Protein AF-A0A1H9SPL7-F1 (afdb_monomer)

Foldseek 3Di:
DDDDDPDDDDDDDDDDDPVRVVVLVVVCVPPDSVVSVCCQVVPPPDDPPPDPPPDPDDVVVVVVVVVVVVVVVCPVVVVVVVVVCVVVVNDPPDPVNVVVVVVVVD

Structure (mmCIF, N/CA/C/O backbone):
data_AF-A0A1H9SPL7-F1
#
_entry.id   AF-A0A1H9SPL7-F1
#
loop_
_atom_site.group_PDB
_atom_site.id
_atom_site.type_symbol
_atom_site.label_atom_id
_atom_site.label_alt_id
_atom_site.label_comp_id
_atom_site.label_asym_id
_atom_site.label_entity_id
_atom_site.label_seq_id
_atom_site.pdbx_PDB_ins_code
_atom_site.Cartn_x
_atom_site.Cartn_y
_atom_site.Cartn_z
_atom_site.occupancy
_atom_site.B_iso_or_equiv
_atom_site.auth_seq_id
_atom_site.auth_comp_id
_atom_site.auth_asym_id
_atom_site.auth_atom_id
_atom_site.pdbx_PDB_model_num
ATOM 1 N N . MET A 1 1 ? 4.133 37.769 -25.839 1.00 42.53 1 MET A N 1
ATOM 2 C CA . MET A 1 1 ? 3.901 36.553 -25.028 1.00 42.53 1 MET A CA 1
ATOM 3 C C . MET A 1 1 ? 5.148 35.695 -25.148 1.00 42.53 1 MET A C 1
ATOM 5 O O . MET A 1 1 ? 5.609 35.573 -26.275 1.00 42.53 1 MET A O 1
ATOM 9 N N . PRO A 1 2 ? 5.768 35.199 -24.065 1.00 49.50 2 PRO A N 1
ATOM 10 C CA . PRO A 1 2 ? 6.959 34.377 -24.216 1.00 49.50 2 PRO A CA 1
ATOM 11 C C . PRO A 1 2 ? 6.551 32.971 -24.668 1.00 49.50 2 PRO A C 1
ATOM 13 O O . PRO A 1 2 ? 5.697 32.333 -24.055 1.00 49.50 2 PRO A O 1
ATOM 16 N N . GLU A 1 3 ? 7.152 32.513 -25.760 1.00 55.00 3 GLU A N 1
ATOM 17 C CA . GLU A 1 3 ? 7.032 31.142 -26.246 1.00 55.00 3 GLU A CA 1
ATOM 18 C C . GLU A 1 3 ? 7.848 30.214 -25.337 1.00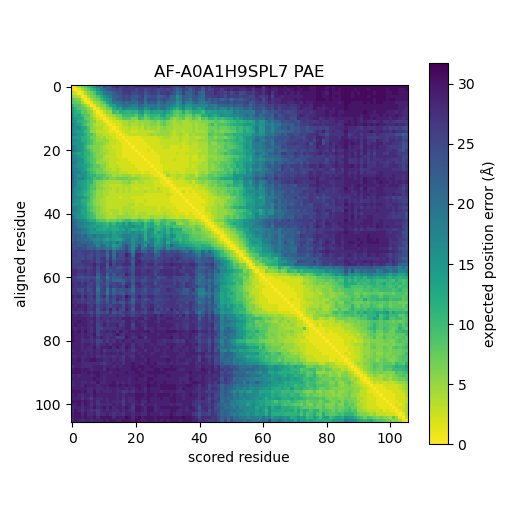 55.00 3 GLU A C 1
ATOM 20 O O . GLU A 1 3 ? 9.071 30.331 -25.238 1.00 55.00 3 GLU A O 1
ATOM 25 N N . HIS A 1 4 ? 7.183 29.287 -24.647 1.00 57.66 4 HIS A N 1
ATOM 26 C CA . HIS A 1 4 ? 7.862 28.226 -23.910 1.00 57.66 4 HIS A CA 1
ATOM 27 C C . HIS A 1 4 ? 8.313 27.142 -24.893 1.00 57.66 4 HIS A C 1
ATOM 29 O O . HIS A 1 4 ? 7.533 26.277 -25.285 1.00 57.66 4 HIS A O 1
ATOM 35 N N . THR A 1 5 ? 9.591 27.157 -25.268 1.00 58.78 5 THR A N 1
ATOM 36 C CA . THR A 1 5 ? 10.216 26.010 -25.935 1.00 58.78 5 THR A CA 1
ATOM 37 C C . THR A 1 5 ? 10.241 24.829 -24.955 1.00 58.78 5 THR A C 1
ATOM 39 O O . THR A 1 5 ? 10.679 24.995 -23.810 1.00 58.78 5 THR A O 1
ATOM 42 N N . PRO A 1 6 ? 9.754 23.635 -25.345 1.00 60.66 6 PRO A N 1
ATOM 43 C CA . PRO A 1 6 ? 9.712 22.491 -24.447 1.00 60.66 6 PRO A CA 1
ATOM 44 C C . PRO A 1 6 ? 11.136 22.111 -24.043 1.00 60.66 6 PRO A C 1
ATOM 46 O O . PRO A 1 6 ? 12.002 21.858 -24.881 1.00 60.66 6 PRO A O 1
ATOM 49 N N . LYS A 1 7 ? 11.384 22.098 -22.732 1.00 64.69 7 LYS A N 1
ATOM 50 C CA . LYS A 1 7 ? 12.679 21.752 -22.148 1.00 64.69 7 LYS A CA 1
ATOM 51 C C . LYS A 1 7 ? 13.016 20.311 -22.537 1.00 64.69 7 LYS A C 1
ATOM 53 O O . LYS A 1 7 ? 12.360 19.384 -22.065 1.00 64.69 7 LYS A O 1
ATOM 58 N N . GLN A 1 8 ? 14.005 20.128 -23.414 1.00 68.50 8 GLN A N 1
ATOM 59 C CA . GLN A 1 8 ? 14.470 18.797 -23.803 1.00 68.50 8 GLN A CA 1
ATOM 60 C C . GLN A 1 8 ? 14.910 18.037 -22.549 1.00 68.50 8 GLN A C 1
ATOM 62 O O . GLN A 1 8 ? 15.692 18.536 -21.737 1.00 68.50 8 GLN A O 1
ATOM 67 N N . ILE A 1 9 ? 14.352 16.845 -22.367 1.00 72.50 9 ILE A N 1
ATOM 68 C CA . ILE A 1 9 ? 14.661 15.985 -21.229 1.00 72.50 9 ILE A CA 1
ATOM 69 C C . ILE A 1 9 ? 16.042 15.381 -21.489 1.00 72.50 9 ILE A C 1
ATOM 71 O O . ILE A 1 9 ? 16.266 14.784 -22.542 1.00 72.50 9 ILE A O 1
ATOM 75 N N . SER A 1 10 ? 16.969 15.549 -20.545 1.00 73.75 10 SER A N 1
ATOM 76 C CA . SER A 1 10 ? 18.312 14.976 -20.649 1.00 73.75 10 SER A CA 1
ATOM 77 C C . SER A 1 10 ? 18.258 13.454 -20.839 1.00 73.75 10 SER A C 1
ATOM 79 O O . SER A 1 10 ? 17.389 12.798 -20.254 1.00 73.75 10 SER A O 1
ATOM 81 N N . PRO A 1 11 ? 19.187 12.868 -21.618 1.00 78.25 11 PRO A N 1
ATOM 82 C CA . PRO A 1 11 ? 19.234 11.426 -21.819 1.00 78.25 11 PRO A CA 1
ATOM 83 C C . PRO A 1 11 ? 19.413 10.681 -20.489 1.00 78.25 11 PRO A C 1
ATOM 85 O O . PRO A 1 11 ? 20.097 11.145 -19.575 1.00 78.25 11 PRO A O 1
ATOM 88 N N . PHE A 1 12 ? 18.784 9.510 -20.387 1.00 76.50 12 PHE A N 1
ATOM 89 C CA . PHE A 1 12 ? 18.894 8.641 -19.220 1.00 76.50 12 PHE A CA 1
ATOM 90 C C . PHE A 1 12 ? 20.257 7.939 -19.213 1.00 76.50 12 PHE A C 1
ATOM 92 O O . PHE A 1 12 ? 20.527 7.089 -20.061 1.00 76.50 12 PHE A O 1
ATOM 99 N N . SER A 1 13 ? 21.104 8.287 -18.245 1.00 82.69 13 SER A N 1
ATOM 100 C CA . SER A 1 13 ? 22.418 7.668 -18.055 1.00 82.69 13 SER A CA 1
ATOM 101 C C . SER A 1 13 ? 22.341 6.544 -17.023 1.00 82.69 13 SER A C 1
ATOM 103 O O . SER A 1 13 ? 21.996 6.782 -15.865 1.00 82.69 13 SER A O 1
ATOM 105 N N . LEU A 1 14 ? 22.713 5.329 -17.425 1.00 84.62 14 LEU A N 1
ATOM 106 C CA . LEU A 1 14 ? 22.809 4.150 -16.562 1.00 84.62 14 LEU A CA 1
ATOM 107 C C . LEU A 1 14 ? 24.283 3.763 -16.391 1.00 84.62 14 LEU A C 1
ATOM 109 O O . LEU A 1 14 ? 25.009 3.654 -17.377 1.00 84.62 14 LEU A O 1
ATOM 113 N N . ARG A 1 15 ? 24.735 3.554 -15.149 1.00 89.19 15 ARG A N 1
ATOM 114 C CA . ARG A 1 15 ? 26.069 2.996 -14.879 1.00 89.19 15 ARG A CA 1
ATOM 115 C C . ARG A 1 15 ? 25.995 1.479 -14.998 1.00 89.19 15 ARG A C 1
ATOM 117 O O . ARG A 1 15 ? 25.157 0.873 -14.343 1.00 89.19 15 ARG A O 1
ATOM 124 N N . LEU A 1 16 ? 26.873 0.910 -15.813 1.00 88.44 16 LEU A N 1
ATOM 125 C CA . LEU A 1 16 ? 26.996 -0.526 -16.027 1.00 88.44 16 LEU A CA 1
ATOM 126 C C . LEU A 1 16 ? 28.438 -0.937 -15.757 1.00 88.44 16 LEU A C 1
ATOM 128 O O . LEU A 1 16 ? 29.372 -0.239 -16.161 1.00 88.44 16 LEU A O 1
ATOM 132 N N . THR A 1 17 ? 28.616 -2.072 -15.100 1.00 94.38 17 THR A N 1
ATOM 133 C CA . THR A 1 17 ? 29.896 -2.778 -15.088 1.00 94.38 17 THR A CA 1
ATOM 134 C C . THR A 1 17 ? 30.202 -3.339 -16.487 1.00 94.38 17 THR A C 1
ATOM 136 O O . THR A 1 17 ? 29.293 -3.492 -17.312 1.00 94.38 17 THR A O 1
ATOM 139 N N . PRO A 1 18 ? 31.473 -3.658 -16.796 1.00 91.44 18 PRO A N 1
ATOM 140 C CA . PRO A 1 18 ? 31.832 -4.259 -18.082 1.00 91.44 18 PRO A CA 1
ATOM 141 C C . PRO A 1 18 ? 31.073 -5.564 -18.369 1.00 91.44 18 PRO A C 1
ATOM 143 O O . PRO A 1 18 ? 30.674 -5.808 -19.506 1.00 91.44 18 PRO A O 1
ATOM 146 N N . GLU A 1 19 ? 30.823 -6.370 -17.334 1.00 91.94 19 GLU A N 1
ATOM 147 C CA . GLU A 1 19 ? 30.096 -7.640 -17.435 1.00 91.94 19 GLU A CA 1
ATOM 148 C C . GLU A 1 19 ? 28.615 -7.431 -17.773 1.00 91.94 19 GLU A C 1
ATOM 150 O O . GLU A 1 19 ? 28.101 -8.047 -18.708 1.00 91.94 19 GLU A O 1
ATOM 155 N N . GLU A 1 20 ? 27.943 -6.508 -17.075 1.00 90.12 20 GLU A N 1
ATOM 156 C CA . GLU A 1 20 ? 26.543 -6.154 -17.344 1.00 90.12 20 GLU A CA 1
ATOM 157 C C . GLU A 1 20 ? 26.374 -5.588 -18.757 1.00 90.12 20 GLU A C 1
ATOM 159 O O . GLU A 1 20 ? 25.414 -5.916 -19.457 1.00 90.12 20 GLU A O 1
ATOM 164 N N . ARG A 1 21 ? 27.330 -4.770 -19.215 1.00 89.44 21 ARG A N 1
ATOM 165 C CA . ARG A 1 21 ? 27.320 -4.241 -20.581 1.00 89.44 21 ARG A CA 1
ATOM 166 C C . ARG A 1 21 ? 27.461 -5.355 -21.618 1.00 89.44 21 ARG A C 1
ATOM 168 O O . ARG A 1 21 ? 26.668 -5.401 -22.553 1.00 89.44 21 ARG A O 1
ATOM 175 N N . ALA A 1 22 ? 28.412 -6.270 -21.436 1.00 90.06 22 ALA A N 1
ATOM 176 C CA . ALA A 1 22 ? 28.612 -7.395 -22.348 1.00 90.06 22 ALA A CA 1
ATOM 177 C C . ALA A 1 22 ? 27.417 -8.363 -22.356 1.00 90.06 22 ALA A C 1
ATOM 179 O O . ALA A 1 22 ? 27.129 -9.008 -23.365 1.00 90.06 22 ALA A O 1
ATOM 180 N N . GLN A 1 23 ? 26.705 -8.500 -21.235 1.00 90.44 23 GLN A N 1
ATOM 181 C CA . GLN A 1 23 ? 25.447 -9.238 -21.196 1.00 90.44 23 GLN A CA 1
ATOM 182 C C . GLN A 1 23 ? 24.364 -8.537 -22.024 1.00 90.44 23 GLN A C 1
ATOM 184 O O . GLN A 1 23 ? 23.767 -9.177 -22.887 1.00 90.44 23 GLN A O 1
ATOM 189 N N . LEU A 1 24 ? 24.151 -7.234 -21.823 1.00 89.69 24 LEU A N 1
ATOM 190 C CA . LEU A 1 24 ? 23.157 -6.477 -22.588 1.00 89.69 24 LEU A CA 1
ATOM 191 C C . LEU A 1 24 ? 23.460 -6.463 -24.091 1.00 89.69 24 LEU A C 1
ATOM 193 O O . LEU A 1 24 ? 22.537 -6.587 -24.886 1.00 89.69 24 LEU A O 1
ATOM 197 N N . GLU A 1 25 ? 24.728 -6.353 -24.489 1.00 89.12 25 GLU A N 1
ATOM 198 C CA . GLU A 1 25 ? 25.136 -6.393 -25.902 1.00 89.12 25 GLU A CA 1
ATOM 199 C C . GLU A 1 25 ? 24.864 -7.763 -26.541 1.00 89.12 25 GLU A C 1
ATOM 201 O O . GLU A 1 25 ? 24.391 -7.828 -27.677 1.00 89.12 25 GLU A O 1
ATOM 206 N N . ARG A 1 26 ? 25.084 -8.860 -25.801 1.00 90.69 26 ARG A N 1
ATOM 207 C CA . ARG A 1 26 ? 24.730 -10.216 -26.253 1.00 90.69 26 ARG A CA 1
ATOM 208 C C . ARG A 1 26 ? 23.223 -10.395 -26.393 1.00 90.69 26 ARG A C 1
ATOM 210 O O . ARG A 1 26 ? 22.767 -10.923 -27.402 1.00 90.69 26 ARG A O 1
ATOM 217 N N . GLU A 1 27 ? 22.453 -9.957 -25.400 1.00 87.81 27 GLU A N 1
ATOM 218 C CA . GLU A 1 27 ? 20.994 -10.085 -25.429 1.00 87.81 27 GLU A CA 1
ATOM 219 C C . GLU A 1 27 ? 20.330 -9.169 -26.466 1.00 87.81 27 GLU A C 1
ATOM 221 O O . GLU A 1 27 ? 19.284 -9.522 -27.007 1.00 87.81 27 GLU A O 1
ATOM 226 N N . ALA A 1 28 ? 20.935 -8.016 -26.764 1.00 89.31 28 ALA A N 1
ATOM 227 C CA . ALA A 1 28 ? 20.456 -7.102 -27.794 1.00 89.31 28 ALA A CA 1
ATOM 228 C C . ALA A 1 28 ? 20.557 -7.700 -29.207 1.00 89.31 28 ALA A C 1
ATOM 230 O O . ALA A 1 28 ? 19.864 -7.227 -30.103 1.00 89.31 28 ALA A O 1
ATOM 231 N N . ALA A 1 29 ? 21.396 -8.724 -29.417 1.00 88.00 29 ALA A N 1
ATOM 232 C CA . ALA A 1 29 ? 21.484 -9.499 -30.658 1.00 88.00 29 ALA A CA 1
ATOM 233 C C . ALA A 1 29 ? 21.566 -8.639 -31.944 1.00 88.00 29 ALA A C 1
ATOM 235 O O . ALA A 1 29 ? 20.978 -8.976 -32.969 1.00 88.00 29 ALA A O 1
ATOM 236 N N . GLY A 1 30 ? 22.296 -7.518 -31.886 1.00 85.19 30 GLY A N 1
ATOM 237 C CA . GLY A 1 30 ? 22.472 -6.582 -33.007 1.00 85.19 30 GLY A CA 1
ATOM 238 C C . GLY A 1 30 ? 21.595 -5.324 -32.962 1.00 85.19 30 GLY A C 1
ATOM 239 O O . GLY A 1 30 ? 21.801 -4.423 -33.773 1.00 85.19 30 GLY A O 1
ATOM 240 N N . LEU A 1 31 ? 20.666 -5.210 -32.007 1.00 87.56 31 LEU A N 1
ATOM 241 C CA . LEU A 1 31 ? 19.922 -3.973 -31.752 1.00 87.56 31 LEU A CA 1
ATOM 242 C C . LEU A 1 31 ? 20.797 -2.925 -31.040 1.00 87.56 31 LEU A C 1
ATOM 244 O O . LEU A 1 31 ? 21.633 -3.276 -30.200 1.00 87.56 31 LEU A O 1
ATOM 248 N N . PRO A 1 32 ? 20.572 -1.620 -31.285 1.00 88.50 32 PRO A N 1
ATOM 249 C CA . PRO A 1 32 ? 21.157 -0.567 -30.466 1.00 88.50 32 PRO A CA 1
ATOM 250 C C . PRO A 1 32 ? 20.761 -0.744 -28.995 1.00 88.50 32 PRO A C 1
ATOM 252 O O . PRO A 1 32 ? 19.581 -0.881 -28.672 1.00 88.50 32 PRO A O 1
ATOM 255 N N . LEU A 1 33 ? 21.731 -0.665 -28.078 1.00 86.25 33 LEU A N 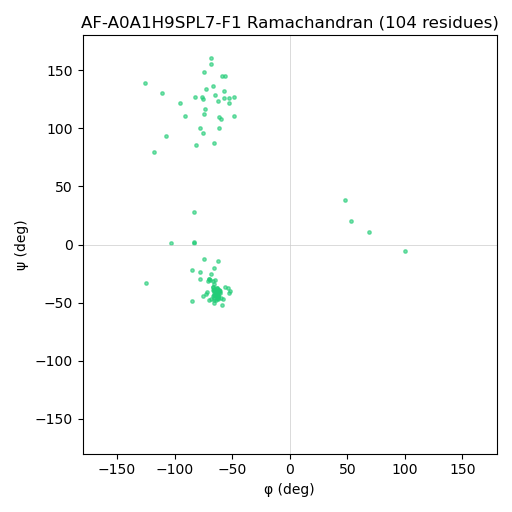1
ATOM 256 C CA . LEU A 1 33 ? 21.494 -0.872 -26.641 1.00 86.25 33 LEU A CA 1
ATOM 257 C C . LEU A 1 33 ? 20.355 -0.009 -26.079 1.00 86.25 33 LEU A C 1
ATOM 259 O O . LEU A 1 33 ? 19.558 -0.483 -25.275 1.00 86.25 33 LEU A O 1
ATOM 263 N N . GLY A 1 34 ? 20.249 1.251 -26.511 1.00 83.62 34 GLY A N 1
ATOM 264 C CA . GLY A 1 34 ? 19.179 2.146 -26.065 1.00 83.62 34 GLY A CA 1
ATOM 265 C C . GLY A 1 34 ? 17.785 1.700 -26.514 1.00 83.62 34 GLY A C 1
ATOM 266 O O . GLY A 1 34 ? 16.817 1.876 -25.776 1.00 83.62 34 GLY A O 1
ATOM 267 N N . GLU A 1 35 ? 17.682 1.095 -27.697 1.00 85.50 35 GLU A N 1
ATOM 268 C CA . GLU A 1 35 ? 16.434 0.554 -28.233 1.00 85.50 35 GLU A CA 1
ATOM 269 C C . GLU A 1 35 ? 16.061 -0.751 -27.532 1.00 85.50 35 GLU A C 1
ATOM 271 O O . GLU A 1 35 ? 14.934 -0.883 -27.058 1.00 85.50 35 GLU A O 1
ATOM 276 N N . TYR A 1 36 ? 17.034 -1.644 -27.338 1.00 88.00 36 TYR A N 1
ATOM 277 C CA . TYR A 1 36 ? 16.853 -2.876 -26.573 1.00 88.00 36 TYR A CA 1
ATOM 278 C C . TYR A 1 36 ? 16.396 -2.600 -25.130 1.00 88.00 36 TYR A C 1
ATOM 280 O O . TYR A 1 36 ? 15.410 -3.169 -24.655 1.00 88.00 36 TYR A O 1
ATOM 288 N N . VAL A 1 37 ? 17.053 -1.660 -24.437 1.00 87.19 37 VAL A N 1
ATOM 289 C CA . VAL A 1 37 ? 16.669 -1.247 -23.077 1.00 87.19 37 VAL A CA 1
ATOM 290 C C . VAL A 1 37 ? 15.284 -0.606 -23.074 1.00 87.19 37 VAL A C 1
ATOM 292 O O . VAL A 1 37 ? 14.485 -0.900 -22.187 1.00 87.19 37 VAL A O 1
ATOM 295 N N . ARG A 1 38 ? 14.953 0.237 -24.061 1.00 85.25 38 ARG A N 1
ATOM 296 C CA . ARG A 1 38 ? 13.613 0.831 -24.170 1.00 85.25 38 ARG A CA 1
ATOM 297 C C . ARG A 1 38 ? 12.548 -0.246 -24.363 1.00 85.25 38 ARG A C 1
ATOM 299 O O . ARG A 1 38 ? 11.547 -0.203 -23.657 1.00 85.25 38 ARG A O 1
ATOM 306 N N . GLN A 1 39 ? 12.769 -1.209 -25.254 1.00 85.56 39 GLN A N 1
ATOM 307 C CA . GLN A 1 39 ? 11.842 -2.312 -25.483 1.00 85.56 39 GLN A CA 1
ATOM 308 C C . GLN A 1 39 ? 11.635 -3.105 -24.192 1.00 85.56 39 GLN A C 1
ATOM 310 O O . GLN A 1 39 ? 10.508 -3.224 -23.734 1.00 85.56 39 GLN A O 1
ATOM 315 N N . ARG A 1 40 ? 12.711 -3.541 -23.526 1.00 84.56 40 ARG A N 1
ATOM 316 C CA . ARG A 1 40 ? 12.625 -4.285 -22.256 1.00 84.56 40 ARG A CA 1
ATOM 317 C C . ARG A 1 40 ? 11.949 -3.501 -21.136 1.00 84.56 40 ARG A C 1
ATOM 319 O O . ARG A 1 40 ? 11.197 -4.073 -20.350 1.00 84.56 40 ARG A O 1
ATOM 326 N N . VAL A 1 41 ? 12.231 -2.203 -21.035 1.00 83.88 41 VAL A N 1
ATOM 327 C CA . VAL A 1 41 ? 11.649 -1.359 -19.992 1.00 83.88 41 VAL A CA 1
ATOM 328 C C . VAL A 1 41 ? 10.186 -1.092 -20.284 1.00 83.88 41 VAL A C 1
ATOM 330 O O . VAL A 1 41 ? 9.420 -1.157 -19.340 1.00 83.88 41 VAL A O 1
ATOM 333 N N . PHE A 1 42 ? 9.778 -0.798 -21.518 1.00 82.75 42 PHE A N 1
ATOM 334 C CA . PHE A 1 42 ? 8.421 -0.339 -21.839 1.00 82.75 42 PHE A CA 1
ATOM 335 C C . PHE A 1 42 ? 7.502 -1.394 -22.460 1.00 82.75 42 PHE A C 1
ATOM 337 O O . PHE A 1 42 ? 6.348 -1.059 -22.708 1.00 82.75 42 PHE A O 1
ATOM 344 N N . ASP A 1 43 ? 7.958 -2.636 -22.644 1.00 80.94 43 ASP A N 1
ATOM 345 C CA . ASP A 1 43 ? 7.130 -3.742 -23.137 1.00 80.94 43 ASP A CA 1
ATOM 346 C C . ASP A 1 43 ? 5.801 -3.813 -22.368 1.00 80.94 43 ASP A C 1
ATOM 348 O O . ASP A 1 43 ? 5.773 -3.829 -21.131 1.00 80.94 43 ASP A O 1
ATOM 352 N N . GLU A 1 44 ? 4.688 -3.818 -23.094 1.00 68.06 44 GLU A N 1
ATOM 353 C CA . GLU A 1 44 ? 3.346 -3.895 -22.516 1.00 68.06 44 GLU A CA 1
ATOM 354 C C . GLU A 1 44 ? 3.094 -5.263 -21.873 1.00 68.06 44 GLU A C 1
ATOM 356 O O . GLU A 1 44 ? 2.340 -5.360 -20.902 1.00 68.06 44 GLU A O 1
ATOM 361 N N . ASN A 1 45 ? 3.809 -6.294 -22.336 1.00 70.38 45 ASN A N 1
ATOM 362 C CA . ASN A 1 45 ? 3.749 -7.651 -21.803 1.00 70.38 45 ASN A CA 1
ATOM 363 C C . ASN A 1 45 ? 4.641 -7.861 -20.569 1.00 70.38 45 ASN A C 1
ATOM 365 O O . ASN A 1 45 ? 4.695 -8.967 -20.026 1.00 70.38 45 ASN A O 1
ATOM 369 N N . ARG A 1 46 ? 5.351 -6.827 -20.090 1.00 70.44 46 ARG A N 1
ATOM 370 C CA . ARG A 1 46 ? 6.193 -6.956 -18.894 1.00 70.44 46 ARG A CA 1
ATOM 371 C C . ARG A 1 46 ? 5.337 -7.206 -17.657 1.00 70.44 46 ARG A C 1
ATOM 373 O O . ARG A 1 46 ? 4.359 -6.501 -17.388 1.00 70.44 46 ARG A O 1
ATOM 380 N N . THR A 1 47 ? 5.774 -8.141 -16.820 1.00 66.56 47 THR A N 1
ATOM 381 C CA . THR A 1 47 ? 5.205 -8.322 -15.485 1.00 66.56 47 THR A CA 1
ATOM 382 C C . THR A 1 47 ? 5.381 -7.020 -14.709 1.00 66.56 47 THR A C 1
ATOM 384 O O . THR A 1 47 ? 6.498 -6.648 -14.340 1.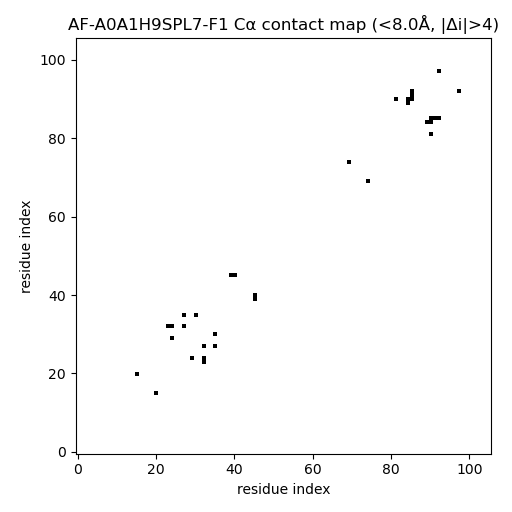00 66.56 47 THR A O 1
ATOM 387 N N . LYS A 1 48 ? 4.282 -6.286 -14.486 1.00 67.75 48 LYS A N 1
ATOM 388 C CA . LYS A 1 48 ? 4.310 -5.038 -13.715 1.00 67.75 48 LYS A CA 1
ATOM 389 C C . LYS A 1 48 ? 4.977 -5.328 -12.378 1.00 67.75 48 LYS A C 1
ATOM 391 O O . LYS A 1 48 ? 4.556 -6.235 -11.657 1.00 67.75 48 LYS A O 1
ATOM 396 N N . ARG A 1 49 ? 6.022 -4.562 -12.039 1.00 69.06 49 ARG A N 1
ATOM 397 C CA . ARG A 1 49 ? 6.661 -4.673 -10.726 1.00 69.06 49 ARG A CA 1
ATOM 398 C C . ARG A 1 49 ? 5.561 -4.545 -9.683 1.00 69.06 49 ARG A C 1
ATOM 400 O O . ARG A 1 49 ? 4.862 -3.534 -9.656 1.00 69.06 49 ARG A O 1
ATOM 407 N N . ARG A 1 50 ? 5.425 -5.562 -8.833 1.00 58.41 50 ARG A N 1
ATOM 408 C CA . ARG A 1 50 ? 4.510 -5.535 -7.696 1.00 58.41 50 ARG A CA 1
ATOM 409 C C . ARG A 1 50 ? 5.015 -4.469 -6.729 1.00 58.41 50 ARG A 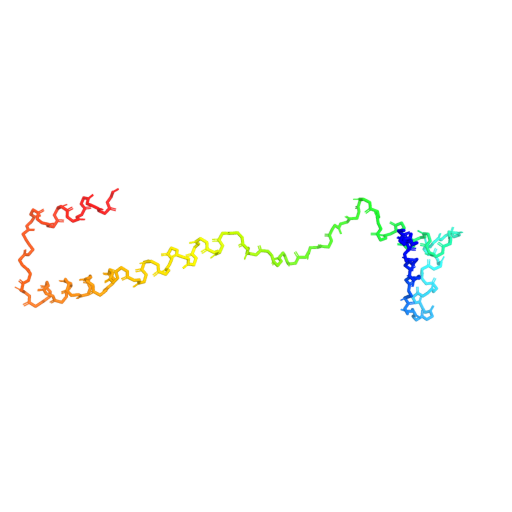C 1
ATOM 411 O O . ARG A 1 50 ? 5.850 -4.721 -5.865 1.00 58.41 50 ARG A O 1
ATOM 418 N N 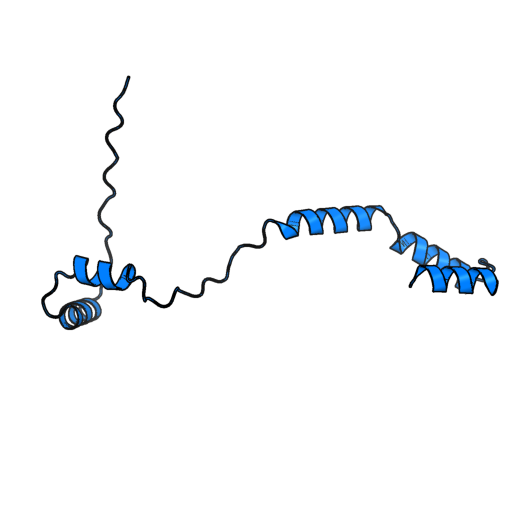. THR A 1 51 ? 4.588 -3.234 -6.940 1.00 63.69 51 THR A N 1
ATOM 419 C CA . THR A 1 51 ? 4.826 -2.150 -6.004 1.00 63.69 51 THR A CA 1
ATOM 420 C C . THR A 1 51 ? 3.921 -2.399 -4.810 1.00 63.69 51 THR A C 1
ATOM 422 O O . THR A 1 51 ? 2.745 -2.738 -4.947 1.00 63.69 51 THR A O 1
ATOM 425 N N . ARG A 1 52 ? 4.470 -2.273 -3.599 1.00 56.84 52 ARG A N 1
ATOM 426 C CA . ARG A 1 52 ? 3.638 -2.138 -2.406 1.00 56.84 52 ARG A CA 1
ATOM 427 C C . ARG A 1 52 ? 2.846 -0.853 -2.620 1.00 56.84 52 ARG A C 1
ATOM 429 O O . ARG A 1 52 ? 3.427 0.223 -2.506 1.00 56.84 52 ARG A O 1
ATOM 436 N N . ASN A 1 53 ? 1.584 -0.970 -3.037 1.00 53.00 53 ASN A N 1
ATOM 437 C CA . ASN A 1 53 ? 0.698 0.171 -3.232 1.00 53.00 53 ASN A CA 1
ATOM 438 C C . ASN A 1 53 ? 0.792 1.050 -1.980 1.00 53.00 53 A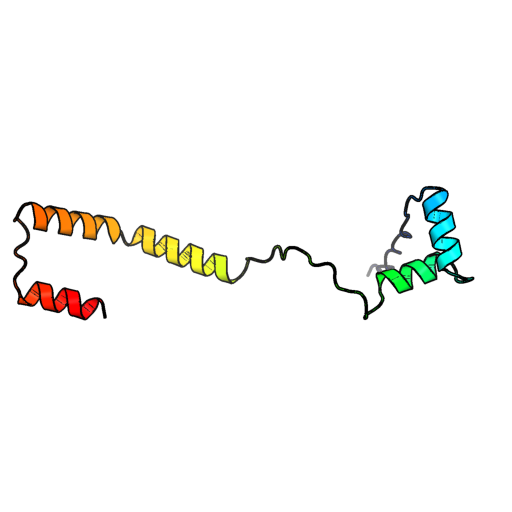SN A C 1
ATOM 440 O O . ASN A 1 53 ? 0.365 0.649 -0.901 1.00 53.00 53 ASN A O 1
ATOM 444 N N . LYS A 1 54 ? 1.391 2.237 -2.112 1.00 53.12 54 LYS A N 1
ATOM 445 C CA . LYS A 1 54 ? 1.423 3.263 -1.059 1.00 53.12 54 LYS A CA 1
ATOM 446 C C . LYS A 1 54 ? 0.132 4.089 -1.065 1.00 53.12 54 LYS A C 1
ATOM 448 O O . LYS A 1 54 ? 0.149 5.255 -0.695 1.00 53.12 54 LYS A O 1
ATOM 453 N N . HIS A 1 55 ? -0.980 3.511 -1.511 1.00 54.38 55 HIS A N 1
ATOM 454 C CA . HIS A 1 55 ? -2.265 4.196 -1.533 1.00 54.38 55 HIS A CA 1
ATOM 455 C C . HIS A 1 55 ? -3.194 3.638 -0.454 1.00 54.38 55 HIS A C 1
ATOM 457 O O . HIS A 1 55 ? -3.936 2.697 -0.720 1.00 54.38 55 HIS A O 1
ATOM 463 N N . PRO A 1 56 ? -3.211 4.253 0.737 1.00 64.75 56 PRO A N 1
ATOM 464 C CA . PRO A 1 56 ? -4.357 4.229 1.625 1.00 64.75 56 PRO A CA 1
ATOM 465 C C . PRO A 1 56 ? -4.838 5.671 1.790 1.00 64.75 56 PRO A C 1
ATOM 467 O O . PRO A 1 56 ? -4.428 6.334 2.734 1.00 64.75 56 PRO A O 1
ATOM 470 N N . VAL A 1 57 ? -5.588 6.239 0.839 1.00 60.12 57 VAL A N 1
ATOM 471 C CA . VAL A 1 57 ? -5.799 7.705 0.906 1.00 60.12 57 VAL A CA 1
ATOM 472 C C . VAL A 1 57 ? -7.252 8.147 0.909 1.00 60.12 57 VAL A C 1
ATOM 474 O O . VAL A 1 57 ? -7.555 9.105 1.611 1.00 60.12 57 VAL A O 1
ATOM 477 N N . ARG A 1 58 ? -8.182 7.455 0.242 1.00 58.44 58 ARG A N 1
ATOM 478 C CA . ARG A 1 58 ? -9.582 7.915 0.261 1.00 58.44 58 ARG A CA 1
ATOM 479 C C . ARG A 1 58 ? -10.350 7.425 1.488 1.00 58.44 58 ARG A C 1
ATOM 481 O O . ARG A 1 58 ? -10.906 8.236 2.222 1.00 58.44 58 ARG A O 1
ATOM 488 N N . ASP A 1 59 ? -10.260 6.136 1.792 1.00 63.69 59 ASP A N 1
ATOM 489 C CA . ASP A 1 59 ? -11.070 5.555 2.872 1.00 63.69 59 ASP A CA 1
ATOM 490 C C . ASP A 1 59 ? -10.521 5.870 4.270 1.00 63.69 59 ASP A C 1
ATOM 492 O O . ASP A 1 59 ? -11.265 5.921 5.243 1.00 63.69 59 ASP A O 1
ATOM 496 N N . HIS A 1 60 ? -9.222 6.164 4.388 1.00 72.19 60 HIS A N 1
ATOM 497 C CA . HIS A 1 60 ? -8.600 6.438 5.687 1.00 72.19 60 HIS A CA 1
ATOM 498 C C . HIS A 1 60 ? -9.040 7.766 6.309 1.00 72.19 60 HIS A C 1
ATOM 500 O O . HIS A 1 60 ? -9.088 7.863 7.533 1.00 72.19 60 HIS A O 1
ATOM 506 N N . GLN A 1 61 ? -9.382 8.778 5.508 1.00 77.94 61 GLN A N 1
ATOM 507 C CA . GLN A 1 61 ? -9.851 10.063 6.038 1.00 77.94 61 GLN A CA 1
ATOM 508 C C . GLN A 1 61 ? -11.239 9.930 6.664 1.00 77.94 61 GLN A C 1
ATOM 510 O O . GLN A 1 61 ? -11.434 10.334 7.808 1.00 77.94 61 GLN A O 1
ATOM 515 N N . ILE A 1 62 ? -12.169 9.289 5.949 1.00 82.56 62 ILE A N 1
ATOM 516 C CA . ILE A 1 62 ? -13.532 9.043 6.436 1.00 82.56 62 ILE A CA 1
ATOM 517 C C . ILE A 1 62 ? -13.494 8.145 7.677 1.00 82.56 62 ILE A C 1
ATOM 519 O O . ILE A 1 62 ? -14.137 8.455 8.677 1.00 82.56 62 ILE A O 1
ATOM 523 N N . LEU A 1 63 ? -12.679 7.083 7.662 1.00 84.50 63 LEU A N 1
ATOM 524 C CA . LEU A 1 63 ? -12.497 6.213 8.827 1.00 84.50 63 LEU A CA 1
ATOM 525 C C . LEU A 1 63 ? -11.888 6.958 10.021 1.00 84.50 63 LEU A C 1
ATOM 527 O O . LEU A 1 63 ? -12.344 6.779 11.146 1.00 84.50 63 LEU A O 1
ATOM 531 N N . SER A 1 64 ? -10.902 7.831 9.797 1.00 85.00 64 SER A N 1
ATOM 532 C CA . SER A 1 64 ? -10.295 8.626 10.875 1.00 85.00 64 SER A CA 1
ATOM 533 C C . SER A 1 64 ? -11.286 9.623 11.474 1.00 85.00 64 SER A C 1
ATOM 535 O O . SER A 1 64 ? -11.318 9.806 12.689 1.00 85.00 64 SER A O 1
ATOM 537 N N . GLN A 1 65 ? -12.124 10.240 10.639 1.00 86.25 65 GLN A N 1
ATOM 538 C CA . GLN A 1 65 ? -13.168 11.152 11.093 1.00 86.25 65 GLN A CA 1
ATOM 539 C C . GLN A 1 65 ? -14.246 10.409 11.891 1.00 86.25 65 GLN A C 1
ATOM 541 O O . GLN A 1 65 ? -14.604 10.855 12.979 1.00 86.25 65 GLN A O 1
ATOM 546 N N . LEU A 1 66 ? -14.695 9.244 11.412 1.00 88.25 66 LEU A N 1
ATOM 547 C CA . LEU A 1 66 ? -15.642 8.386 12.126 1.00 88.25 66 LEU A CA 1
ATOM 548 C C . LEU A 1 66 ? -15.090 7.943 13.489 1.00 88.25 66 LEU A C 1
ATOM 550 O O . LEU A 1 66 ? -15.783 8.051 14.498 1.00 88.25 66 LEU A O 1
ATOM 554 N N . LEU A 1 67 ? -13.833 7.493 13.542 1.00 87.69 67 LEU A N 1
ATOM 555 C CA . LEU A 1 67 ? -13.169 7.115 14.793 1.00 87.69 67 LEU A CA 1
ATOM 556 C C . LEU A 1 67 ? -13.011 8.310 15.743 1.00 87.69 67 LEU A C 1
ATOM 558 O O . LEU A 1 67 ? -13.181 8.160 16.952 1.00 87.69 67 LEU A O 1
ATOM 562 N N . GLY A 1 68 ? -12.736 9.501 15.207 1.00 87.62 68 GLY A N 1
ATOM 563 C CA . GLY A 1 68 ? -12.693 10.741 15.977 1.00 87.62 68 GLY A CA 1
ATOM 564 C C . GLY A 1 68 ? -14.045 11.089 16.605 1.00 87.62 68 GLY A C 1
ATOM 565 O O . GLY A 1 68 ? -14.107 11.378 17.799 1.00 87.62 68 GLY A O 1
ATOM 566 N N . GLU A 1 69 ? -15.133 11.015 15.837 1.00 87.81 69 GLU A N 1
ATOM 567 C CA . GLU A 1 69 ? -16.491 11.258 16.344 1.00 87.81 69 GLU A CA 1
ATOM 568 C C . GLU A 1 69 ? -16.932 10.190 17.359 1.00 87.81 69 GLU A C 1
ATOM 570 O O . GLU A 1 69 ? -17.486 10.521 18.410 1.00 87.81 69 GLU A O 1
ATOM 575 N N . LEU A 1 70 ? -16.586 8.917 17.135 1.00 84.06 70 LEU A N 1
ATOM 576 C CA . LEU A 1 70 ? -16.807 7.850 18.116 1.00 84.06 70 LEU A CA 1
ATOM 577 C C . LEU A 1 70 ? -16.016 8.088 19.411 1.00 84.06 70 LEU A C 1
ATOM 579 O O . LEU A 1 70 ? -16.564 7.913 20.498 1.00 84.06 70 LEU A O 1
ATOM 583 N N . GLY A 1 71 ? -14.770 8.559 19.330 1.00 82.38 71 GLY A N 1
ATOM 584 C CA . GLY A 1 71 ? -13.992 8.956 20.507 1.00 82.38 71 GLY A CA 1
ATOM 585 C C . GLY A 1 71 ? -14.629 10.118 21.280 1.00 82.38 71 GLY A C 1
ATOM 586 O O . GLY A 1 71 ? -14.689 10.089 22.512 1.00 82.38 71 GLY A O 1
ATOM 587 N N . LYS A 1 72 ? -15.177 11.115 20.572 1.00 83.75 72 LYS A N 1
ATOM 588 C CA . LYS A 1 72 ? -15.887 12.261 21.173 1.00 83.75 72 LYS A CA 1
ATOM 589 C C . LYS A 1 72 ? -17.221 11.880 21.813 1.00 83.75 72 LYS A C 1
ATOM 591 O O . LYS A 1 72 ? -17.603 12.503 22.800 1.00 83.75 72 LYS A O 1
ATOM 596 N N . SER A 1 73 ? -17.905 10.855 21.300 1.00 82.25 73 SER A N 1
ATOM 597 C CA . SER A 1 73 ? -19.212 10.402 21.803 1.00 82.25 73 SER A CA 1
ATOM 598 C C . SER A 1 73 ? -19.188 9.909 23.259 1.00 82.25 73 SER A C 1
ATOM 600 O O . SER A 1 73 ? -20.241 9.744 23.872 1.00 82.25 73 SER A O 1
ATOM 602 N N . ARG A 1 74 ? -17.993 9.666 23.830 1.00 78.50 74 ARG A N 1
ATOM 603 C CA . ARG A 1 74 ? -17.787 9.164 25.202 1.00 78.50 74 ARG A CA 1
ATOM 604 C C . ARG A 1 74 ? -18.566 7.877 25.512 1.00 78.50 74 ARG A C 1
ATOM 606 O O . ARG A 1 74 ? -18.711 7.535 26.685 1.00 78.50 74 ARG A O 1
ATOM 613 N N . LEU A 1 75 ? -18.999 7.121 24.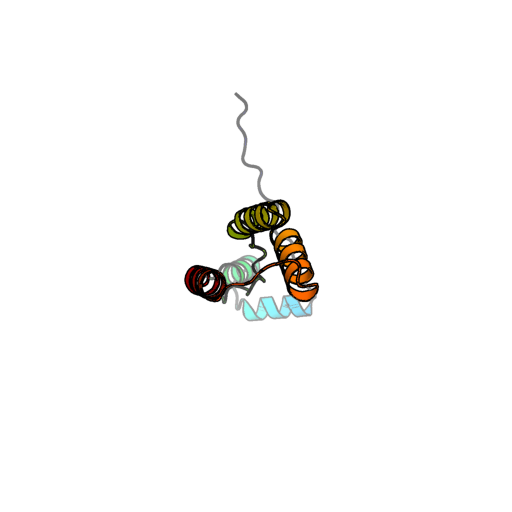496 1.00 81.12 75 LEU A N 1
ATOM 614 C CA . LEU A 1 75 ? -19.782 5.890 24.660 1.00 81.12 75 LEU A CA 1
ATOM 615 C C . LEU A 1 75 ? -19.109 4.897 25.613 1.00 81.12 75 LEU A C 1
ATOM 617 O O . LEU A 1 75 ? -19.768 4.352 26.491 1.00 81.12 75 LEU A O 1
ATOM 621 N N . SER A 1 76 ? -17.786 4.735 25.519 1.00 77.19 76 SER A N 1
ATOM 622 C CA . SER A 1 76 ? -17.030 3.866 26.429 1.00 77.19 76 SER A CA 1
ATOM 623 C C . SER A 1 76 ? -17.081 4.332 27.888 1.00 77.19 76 SER A C 1
ATOM 625 O O . SER A 1 76 ? -17.153 3.500 28.789 1.00 77.19 76 SER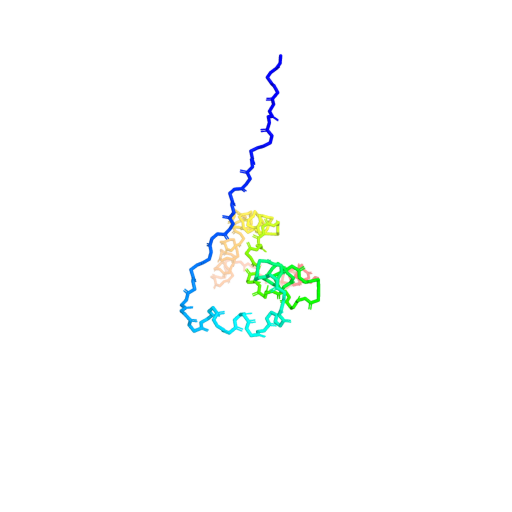 A O 1
ATOM 627 N N . ASN A 1 77 ? -17.042 5.643 28.140 1.00 79.69 77 ASN A N 1
ATOM 628 C CA . ASN A 1 77 ? -17.130 6.179 29.499 1.00 79.69 77 ASN A CA 1
ATOM 629 C C . ASN A 1 77 ? -18.544 6.018 30.058 1.00 79.69 77 ASN A C 1
ATOM 631 O O . ASN A 1 77 ? -18.689 5.614 31.208 1.00 79.69 77 ASN A O 1
ATOM 635 N N . ASN A 1 78 ? -19.570 6.264 29.242 1.00 79.81 78 ASN A N 1
ATOM 636 C CA . ASN A 1 78 ? -20.965 6.076 29.637 1.00 79.81 78 ASN A CA 1
ATOM 637 C C . ASN A 1 78 ? -21.271 4.593 29.912 1.00 79.81 78 ASN A C 1
ATOM 639 O O . ASN A 1 78 ? -21.858 4.273 30.941 1.00 79.81 78 ASN A O 1
ATOM 643 N N . LEU A 1 79 ? -20.789 3.675 29.065 1.00 81.25 79 LEU A N 1
ATOM 644 C CA . LEU A 1 79 ? -20.891 2.228 29.295 1.00 81.25 79 LEU A CA 1
ATOM 645 C C . LEU A 1 79 ? -20.188 1.801 30.587 1.00 81.25 79 LEU A C 1
ATOM 647 O O . LEU A 1 79 ? -20.736 1.012 31.351 1.00 81.25 79 LEU A O 1
ATOM 651 N N . ASN A 1 80 ? -19.007 2.352 30.874 1.00 83.06 80 ASN A N 1
ATOM 652 C CA . ASN A 1 80 ? -18.288 2.057 32.113 1.00 83.06 80 ASN A CA 1
ATOM 653 C C . ASN A 1 80 ? -19.027 2.591 33.355 1.00 83.06 80 ASN A C 1
ATOM 655 O O . ASN A 1 80 ? -19.035 1.942 34.398 1.00 83.06 80 ASN A O 1
ATOM 659 N N . GLN A 1 81 ? -19.675 3.756 33.254 1.00 81.81 81 GLN A N 1
ATOM 660 C CA . GLN A 1 81 ? -20.518 4.289 34.329 1.00 81.81 81 GLN A CA 1
ATOM 661 C C . GLN A 1 81 ? -21.749 3.408 34.567 1.00 81.81 81 GLN A C 1
ATOM 663 O O . GLN A 1 81 ? -22.038 3.083 35.717 1.00 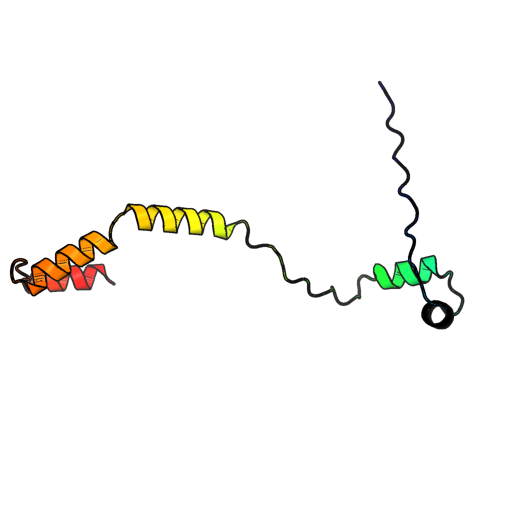81.81 81 GLN A O 1
ATOM 668 N N . LEU A 1 82 ? -22.416 2.954 33.501 1.00 81.94 82 LEU A N 1
ATOM 669 C CA . LEU A 1 82 ? -23.541 2.020 33.593 1.00 81.94 82 LEU A CA 1
ATOM 670 C C . LEU A 1 82 ? -23.122 0.678 34.205 1.00 81.94 82 LEU A C 1
ATOM 672 O O . LEU A 1 82 ? -23.797 0.182 35.102 1.00 81.94 82 LEU A O 1
ATOM 676 N N . ALA A 1 83 ? -21.983 0.120 33.785 1.00 81.56 83 ALA A N 1
ATOM 677 C CA . ALA A 1 83 ? -21.453 -1.125 34.338 1.00 81.56 83 ALA A CA 1
ATOM 678 C C . ALA A 1 83 ? -21.117 -0.994 35.831 1.00 81.56 83 ALA A C 1
ATOM 680 O O . ALA A 1 83 ? -21.460 -1.868 36.625 1.00 81.56 83 ALA A O 1
ATOM 681 N N . LYS A 1 84 ? -20.492 0.118 36.238 1.00 83.38 84 LYS A N 1
ATOM 682 C CA . LYS A 1 84 ? -20.218 0.397 37.655 1.00 83.38 84 LYS A CA 1
ATOM 683 C C . LYS A 1 84 ? -21.501 0.541 38.466 1.00 83.38 84 LYS A C 1
ATOM 685 O O . LYS A 1 84 ? -21.591 -0.073 39.522 1.00 83.38 84 LYS A O 1
ATOM 690 N N . ALA A 1 85 ? -22.480 1.295 37.966 1.00 80.88 85 ALA A N 1
ATOM 691 C CA . ALA A 1 85 ? -23.766 1.483 38.634 1.00 80.88 85 ALA A CA 1
ATOM 692 C C . ALA A 1 85 ? -24.553 0.167 38.759 1.00 80.88 85 ALA A C 1
ATOM 694 O O . ALA A 1 85 ? -25.180 -0.078 39.786 1.00 80.88 85 ALA A O 1
ATOM 695 N N . ALA A 1 86 ? -24.488 -0.703 37.747 1.00 79.62 86 ALA A N 1
ATOM 696 C CA . ALA A 1 86 ? -25.068 -2.043 37.796 1.00 79.62 86 ALA A CA 1
ATOM 697 C C . ALA A 1 86 ? -24.371 -2.933 38.832 1.00 79.62 86 ALA A C 1
ATOM 699 O O . ALA A 1 86 ? -25.036 -3.532 39.673 1.00 79.62 86 ALA A O 1
ATOM 700 N N . ASN A 1 87 ? -23.037 -2.968 38.828 1.00 79.88 87 ASN A N 1
ATOM 701 C CA . ASN A 1 87 ? -22.260 -3.776 39.771 1.00 79.88 87 ASN A CA 1
ATOM 702 C C . ASN A 1 87 ? -22.396 -3.296 41.223 1.00 79.88 87 ASN A C 1
ATOM 704 O O . ASN A 1 87 ? -22.330 -4.107 42.141 1.00 79.88 87 ASN A O 1
ATOM 708 N N . SER A 1 88 ? -22.592 -1.994 41.446 1.00 82.50 88 SER A N 1
ATOM 709 C CA . SER A 1 88 ? -22.815 -1.431 42.780 1.00 82.50 88 SER A CA 1
ATOM 710 C C . SER A 1 88 ? -24.273 -1.524 43.244 1.00 82.50 88 SER A C 1
ATOM 712 O O . SER A 1 88 ? -24.599 -0.986 44.299 1.00 82.50 88 SER A O 1
ATOM 714 N N . GLY A 1 89 ? -25.161 -2.133 42.448 1.00 77.88 89 GLY A N 1
ATOM 715 C CA . GLY A 1 89 ? -26.592 -2.241 42.748 1.00 77.88 89 GLY A CA 1
ATOM 716 C C . GLY A 1 89 ? -27.359 -0.914 42.690 1.00 77.88 89 GLY A C 1
ATOM 717 O O . GLY A 1 89 ? -28.507 -0.861 43.120 1.00 77.88 89 GLY A O 1
ATOM 718 N N . LEU A 1 90 ? -26.748 0.158 42.166 1.00 77.38 90 LEU A N 1
ATOM 719 C CA . LEU A 1 90 ? -27.389 1.470 41.999 1.00 77.38 90 LEU A CA 1
ATOM 720 C C . LEU A 1 90 ? -28.315 1.506 40.779 1.00 77.38 90 LEU A C 1
ATOM 722 O O . LEU A 1 90 ? -29.273 2.274 40.742 1.00 77.38 90 LEU A O 1
ATOM 726 N N . LEU A 1 91 ? -27.997 0.710 39.757 1.00 78.50 91 LEU A N 1
ATOM 727 C CA . LEU A 1 91 ? -28.794 0.593 38.546 1.00 78.50 91 LEU A CA 1
ATOM 728 C C . LEU A 1 91 ? -29.803 -0.547 38.722 1.00 78.50 91 LEU A C 1
ATOM 730 O O . LEU A 1 91 ? -29.427 -1.720 38.736 1.00 78.50 91 LEU A O 1
ATOM 734 N N . ILE A 1 92 ? -31.090 -0.209 38.816 1.00 74.19 92 ILE A N 1
ATOM 735 C CA . ILE A 1 92 ? -32.166 -1.204 38.813 1.00 74.19 92 ILE A CA 1
ATOM 736 C C . ILE A 1 92 ? -32.342 -1.706 37.377 1.00 74.19 92 ILE A C 1
ATOM 738 O O . ILE A 1 92 ? -33.013 -1.090 36.551 1.00 74.19 92 ILE A O 1
ATOM 742 N N . LEU A 1 93 ? -31.706 -2.834 37.074 1.00 74.06 93 LEU A N 1
ATOM 743 C CA . LEU A 1 93 ? -31.890 -3.566 35.824 1.00 74.06 93 LEU A CA 1
ATOM 744 C C . LEU A 1 93 ? -33.144 -4.431 35.930 1.00 74.06 93 LEU A C 1
ATOM 746 O O . LEU A 1 93 ? -33.067 -5.605 36.294 1.00 74.06 93 LEU A O 1
ATOM 750 N N . THR A 1 94 ? -34.306 -3.854 35.624 1.00 80.12 94 THR A N 1
ATOM 751 C CA . THR A 1 94 ? -35.524 -4.663 35.509 1.00 80.12 94 THR A CA 1
ATOM 752 C C . THR A 1 94 ? -35.434 -5.588 34.286 1.00 80.12 94 THR A C 1
ATOM 754 O O . THR A 1 94 ? -34.697 -5.294 33.331 1.00 80.12 94 THR A O 1
ATOM 757 N N . PRO A 1 95 ? -36.163 -6.717 34.280 1.00 79.06 95 PRO A N 1
ATOM 758 C CA . PRO A 1 95 ? -36.203 -7.625 33.136 1.00 79.06 95 PRO A CA 1
ATOM 759 C C . PRO A 1 95 ? -36.585 -6.919 31.828 1.00 79.06 95 PRO A C 1
ATOM 761 O O . PRO A 1 95 ? -35.996 -7.204 30.790 1.00 79.06 95 PRO A O 1
ATOM 764 N N . GLU A 1 96 ? -37.499 -5.948 31.875 1.00 79.12 96 GLU A N 1
ATOM 765 C CA . GLU A 1 96 ? -37.947 -5.177 30.711 1.00 79.12 96 GLU A CA 1
ATOM 766 C C . GLU A 1 96 ? -36.824 -4.303 30.138 1.00 79.12 96 GLU A C 1
ATOM 768 O O . GLU A 1 96 ? -36.611 -4.288 28.925 1.00 79.12 96 GLU A O 1
ATOM 773 N N . VAL A 1 97 ? -36.057 -3.624 31.004 1.00 79.31 97 VAL A N 1
ATOM 774 C CA . VAL A 1 97 ? -34.906 -2.798 30.596 1.00 79.31 97 VAL A CA 1
ATOM 775 C C . VAL A 1 97 ? -33.813 -3.669 29.979 1.00 79.31 97 VAL A C 1
ATOM 777 O O . VAL A 1 97 ? -33.228 -3.309 28.957 1.00 79.31 97 VAL A O 1
ATOM 780 N N . LYS A 1 98 ? -33.564 -4.848 30.557 1.00 77.06 98 LYS A N 1
ATOM 781 C CA . LYS A 1 98 ? -32.600 -5.812 30.016 1.00 77.06 98 LYS A CA 1
ATOM 782 C C . LYS A 1 98 ? -33.010 -6.297 28.623 1.00 77.06 98 LYS A C 1
ATOM 784 O O . LYS A 1 98 ? -32.169 -6.332 27.727 1.00 77.06 98 LYS A O 1
ATOM 789 N N . THR A 1 99 ? -34.284 -6.628 28.422 1.00 80.12 99 THR A N 1
ATOM 790 C CA . THR A 1 99 ? -34.802 -7.061 27.116 1.00 80.12 99 THR A CA 1
ATOM 791 C C . THR A 1 99 ? -34.742 -5.933 26.082 1.00 80.12 99 THR A C 1
ATOM 793 O O . THR A 1 99 ? -34.326 -6.171 24.952 1.00 80.12 99 THR A O 1
ATOM 796 N N . ALA A 1 100 ? -35.066 -4.691 26.461 1.00 77.62 100 ALA A N 1
ATOM 797 C CA . ALA A 1 100 ? -34.952 -3.534 25.570 1.00 77.62 100 ALA A CA 1
ATOM 798 C C . ALA A 1 100 ? -33.503 -3.281 25.110 1.00 77.62 100 ALA A C 1
ATOM 800 O O . ALA A 1 100 ? -33.270 -3.018 23.931 1.00 77.62 100 ALA A O 1
ATOM 801 N N . LEU A 1 101 ? -32.523 -3.418 26.012 1.00 77.56 101 LEU A N 1
ATOM 802 C CA . LEU A 1 101 ? -31.100 -3.291 25.675 1.00 77.56 101 LEU A CA 1
ATOM 803 C C . LEU A 1 101 ? -30.608 -4.415 24.753 1.00 77.56 101 LEU A C 1
ATOM 805 O O . LEU A 1 101 ? -29.833 -4.149 23.838 1.00 77.56 101 LEU A O 1
ATOM 809 N N . LEU A 1 102 ? -31.061 -5.655 24.968 1.00 78.31 102 LEU A N 1
ATOM 810 C CA . LEU A 1 102 ? -30.718 -6.786 24.100 1.00 78.31 102 LEU A CA 1
ATOM 811 C C . LEU A 1 102 ? -31.323 -6.638 22.700 1.00 78.31 102 LEU A C 1
ATOM 813 O O . LEU A 1 102 ? -30.659 -6.966 21.725 1.00 78.31 102 LEU A O 1
ATOM 817 N N . ASN A 1 103 ? -32.538 -6.099 22.589 1.00 79.19 103 ASN A N 1
ATOM 818 C CA . ASN A 1 103 ? -33.180 -5.856 21.297 1.00 79.19 103 ASN A CA 1
ATOM 819 C C . ASN A 1 103 ? -32.527 -4.709 20.513 1.00 79.19 103 ASN A C 1
ATOM 821 O O . ASN A 1 103 ? -32.513 -4.762 19.295 1.00 79.19 103 ASN A O 1
ATOM 825 N N . ALA A 1 104 ? -31.975 -3.693 21.187 1.00 73.00 104 ALA A N 1
ATOM 826 C CA . ALA A 1 104 ? -31.265 -2.590 20.531 1.00 73.00 104 ALA A CA 1
ATOM 827 C C . ALA A 1 104 ? -29.866 -2.977 20.003 1.00 73.00 104 ALA A C 1
ATOM 829 O O . ALA A 1 104 ? -29.241 -2.193 19.290 1.00 73.00 104 ALA A O 1
ATOM 830 N N . TYR A 1 105 ? -29.352 -4.147 20.398 1.00 59.00 105 TYR A N 1
ATOM 831 C CA . TYR A 1 105 ? -28.073 -4.694 19.939 1.00 59.00 105 TYR A CA 1
ATOM 832 C C . TYR A 1 105 ? -28.186 -5.469 18.610 1.00 59.00 105 TYR A C 1
ATOM 834 O O . TYR A 1 105 ? -27.175 -5.614 17.921 1.00 59.00 105 TYR A O 1
ATOM 842 N N . TYR A 1 106 ? -29.384 -5.952 18.261 1.00 44.16 106 TYR A N 1
ATOM 843 C CA . TYR A 1 106 ? -29.686 -6.670 17.015 1.00 44.16 106 TYR A CA 1
ATOM 844 C C . TYR A 1 106 ? -30.282 -5.741 15.955 1.00 44.16 106 TYR A C 1
ATOM 846 O O . TYR A 1 106 ? -30.030 -6.010 14.759 1.00 44.16 106 TYR A O 1
#

Sequence (106 aa):
MPEHTPKQISPFSLRLTPEERAQLEREAAGLPLGEYVRQRVFDENRTKRRTRNKHPVRDHQILSQLLGELGKSRLSNNLNQLAKAANSGLLILTPEVKTALLNAYY

Secondary structure (DSSP, 8-state):
-------PPPP------HHHHHHHHHHHTTS-HHHHHHHHHH-TTS-----------SHHHHHHHHHHHHHHTTHHHHHHHHHHHHHTT-S---HHHHHHHHHTT-

Mean predicted aligned error: 17.29 Å

Solvent-accessible surface area (backbone atoms only — not comparable to full-atom values): 6855 Å² total; per-residue (Å²): 131,88,81,80,74,80,80,78,77,77,82,89,83,78,94,69,56,74,66,59,46,55,49,51,56,60,72,30,71,85,48,57,65,70,56,43,49,47,47,70,70,66,43,84,87,52,82,73,77,85,65,82,77,87,74,78,68,73,66,54,54,58,51,49,52,51,53,51,52,55,62,70,64,41,54,70,60,54,51,50,50,51,51,50,32,42,76,70,66,71,44,84,76,44,72,66,58,51,49,54,56,58,58,74,74,109

Radius of gyration: 33.28 Å; Cα contacts (8 Å, |Δi|>4): 17; chains: 1; bounding box: 70×47×76 Å

pLDDT: mean 77.35, std 11.46, range [42.53, 94.38]